Protein AF-A0A3D3THW8-F1 (afdb_monomer)

Structure (mmCIF, N/CA/C/O backbone):
data_AF-A0A3D3THW8-F1
#
_entry.id   AF-A0A3D3THW8-F1
#
loop_
_atom_site.group_PDB
_atom_site.id
_atom_site.type_symbol
_atom_site.label_atom_id
_atom_site.label_alt_id
_atom_site.label_comp_id
_atom_site.label_asym_id
_atom_site.label_entity_id
_atom_site.label_seq_id
_atom_site.pdbx_PDB_ins_code
_atom_site.Cartn_x
_atom_site.Cartn_y
_atom_site.Cartn_z
_atom_site.occupancy
_atom_site.B_iso_or_equiv
_atom_site.auth_seq_id
_atom_site.auth_comp_id
_atom_site.auth_asym_id
_atom_site.auth_atom_id
_atom_site.pdbx_PDB_model_num
ATOM 1 N N . LYS A 1 1 ? -54.095 -1.603 -27.149 1.00 43.34 1 LYS A N 1
ATOM 2 C CA . LYS A 1 1 ? -53.780 -0.424 -26.307 1.00 43.34 1 LYS A CA 1
ATOM 3 C C . LYS A 1 1 ? -52.264 -0.333 -26.234 1.00 43.34 1 LYS A C 1
ATOM 5 O O . LYS A 1 1 ? -51.663 -1.203 -25.625 1.00 43.34 1 LYS A O 1
ATOM 10 N N . PHE A 1 2 ? -51.681 0.606 -26.974 1.00 40.94 2 PHE A N 1
ATOM 11 C CA . PHE A 1 2 ? -50.240 0.855 -27.025 1.00 40.94 2 PHE A CA 1
ATOM 12 C C . PHE A 1 2 ? -49.856 1.776 -25.863 1.00 40.94 2 PHE A C 1
ATOM 14 O O . PHE A 1 2 ? -50.562 2.749 -25.610 1.00 40.94 2 PHE A O 1
ATOM 21 N N . ILE A 1 3 ? -48.777 1.443 -25.159 1.00 52.88 3 ILE A N 1
ATOM 22 C CA . ILE A 1 3 ? -48.148 2.287 -24.137 1.00 52.88 3 ILE A CA 1
ATOM 23 C C . ILE A 1 3 ? -46.887 2.864 -24.799 1.00 52.88 3 ILE A C 1
ATOM 25 O O . ILE A 1 3 ? -46.087 2.069 -25.297 1.00 52.88 3 ILE A O 1
ATOM 29 N N . PRO A 1 4 ? -46.720 4.193 -24.894 1.00 48.97 4 PRO A N 1
ATOM 30 C CA . PRO A 1 4 ? -45.547 4.786 -25.524 1.00 48.97 4 PRO A CA 1
ATOM 31 C C . PRO A 1 4 ? -44.341 4.730 -24.577 1.00 48.97 4 PRO A C 1
ATOM 33 O O . PRO A 1 4 ? -44.474 4.951 -23.375 1.00 48.97 4 PRO A O 1
ATOM 36 N N . HIS A 1 5 ? -43.170 4.423 -25.133 1.00 47.56 5 HIS A N 1
ATOM 37 C CA . HIS A 1 5 ? -41.885 4.569 -24.457 1.00 47.56 5 HIS A CA 1
ATOM 38 C C . HIS A 1 5 ? -41.519 6.058 -24.389 1.00 47.56 5 HIS A C 1
ATOM 40 O O . HIS A 1 5 ? -41.435 6.713 -25.426 1.00 47.56 5 HIS A O 1
ATOM 46 N N . GLU A 1 6 ? -41.290 6.585 -23.185 1.00 45.59 6 GLU A N 1
ATOM 47 C CA . GLU A 1 6 ? -40.614 7.870 -22.999 1.00 45.59 6 GLU A CA 1
ATOM 48 C C . GLU A 1 6 ? -39.106 7.653 -23.176 1.00 45.59 6 GLU A C 1
ATOM 50 O O . GLU A 1 6 ? -38.419 7.098 -22.316 1.00 45.59 6 GLU A O 1
ATOM 55 N N . GLU A 1 7 ? -38.598 8.048 -24.342 1.00 45.88 7 GLU A N 1
ATOM 56 C CA . GLU A 1 7 ? -37.171 8.217 -24.584 1.00 45.88 7 GLU A CA 1
ATOM 57 C C . GLU A 1 7 ? -36.682 9.433 -23.789 1.00 45.88 7 GLU A C 1
ATOM 59 O O . GLU A 1 7 ? -36.861 10.580 -24.196 1.00 45.88 7 GLU A O 1
ATOM 64 N N . ASN A 1 8 ? -36.038 9.189 -22.646 1.00 45.69 8 ASN A N 1
ATOM 65 C CA . ASN A 1 8 ? -35.208 10.197 -21.992 1.00 45.69 8 ASN A CA 1
ATOM 66 C C . ASN A 1 8 ? -33.965 10.440 -22.858 1.00 45.69 8 ASN A C 1
ATOM 68 O O . ASN A 1 8 ? -32.912 9.826 -22.671 1.00 45.69 8 ASN A O 1
ATOM 72 N N . GLY A 1 9 ? -34.122 11.324 -23.843 1.00 40.09 9 GLY A N 1
ATOM 73 C CA . GLY A 1 9 ? -33.043 11.858 -24.656 1.00 40.09 9 GLY A CA 1
ATOM 74 C C . GLY A 1 9 ? -32.038 12.585 -23.771 1.00 40.09 9 GLY A C 1
ATOM 75 O O . GLY A 1 9 ? -32.336 13.625 -23.187 1.00 40.09 9 GLY A O 1
ATOM 76 N N . PHE A 1 10 ? -30.834 12.029 -23.664 1.00 41.28 10 PHE A N 1
ATOM 77 C CA . PHE A 1 10 ? -29.689 12.750 -23.129 1.00 41.28 10 PHE A CA 1
ATOM 78 C C . PHE A 1 10 ? -29.365 13.898 -24.093 1.00 41.28 10 PHE A C 1
ATOM 80 O O . PHE A 1 10 ? -28.876 13.673 -25.195 1.00 41.28 10 PHE A O 1
ATOM 87 N N . ASP A 1 11 ? -29.675 15.128 -23.685 1.00 46.91 11 ASP A N 1
ATOM 88 C CA . ASP A 1 11 ? -29.351 16.353 -24.417 1.00 46.91 11 ASP A CA 1
ATOM 89 C C . ASP A 1 11 ? -27.833 16.597 -24.363 1.00 46.91 11 ASP A C 1
ATOM 91 O O . ASP A 1 11 ? -27.304 17.265 -23.470 1.00 46.91 11 ASP A O 1
ATOM 95 N N . TYR A 1 12 ? -27.090 15.999 -25.297 1.00 47.69 12 TYR A N 1
ATOM 96 C CA . TYR A 1 12 ? -25.686 16.338 -25.519 1.00 47.69 12 TYR A CA 1
ATOM 97 C C . TYR A 1 12 ? -25.627 17.713 -26.186 1.00 47.69 12 TYR A C 1
ATOM 99 O O . TYR A 1 12 ? -25.578 17.841 -27.412 1.00 47.69 12 TYR A O 1
ATOM 107 N N . LYS A 1 13 ? -25.587 18.768 -25.366 1.00 48.59 13 LYS A N 1
ATOM 108 C CA . LYS A 1 13 ? -25.190 20.103 -25.820 1.00 48.59 13 LYS A CA 1
ATOM 109 C C . LYS A 1 13 ? -23.762 20.049 -26.357 1.00 48.59 13 LYS A C 1
ATOM 111 O O . LYS A 1 13 ? -22.787 20.199 -25.617 1.00 48.59 13 LYS A O 1
ATOM 116 N N . SER A 1 14 ? -23.655 19.844 -27.667 1.00 48.09 14 SER A N 1
ATOM 117 C CA . SER A 1 14 ? -22.434 20.010 -28.446 1.00 48.09 14 SER A CA 1
ATOM 118 C C . SER A 1 14 ? -21.909 21.427 -28.257 1.00 48.09 14 SER A C 1
ATOM 120 O O . SER A 1 14 ? -22.419 22.380 -28.843 1.00 48.09 14 SER A O 1
ATOM 122 N N . HIS A 1 15 ? -20.872 21.569 -27.437 1.00 46.16 15 HIS A N 1
ATOM 123 C CA . HIS A 1 15 ? -20.083 22.789 -27.393 1.00 46.16 15 HIS A CA 1
ATOM 124 C C . HIS A 1 15 ? -19.173 22.779 -28.621 1.00 46.16 15 HIS A C 1
ATOM 126 O O . HIS A 1 15 ? -18.058 22.262 -28.600 1.00 46.16 15 HIS A O 1
ATOM 132 N N . ARG A 1 16 ? -19.695 23.305 -29.731 1.00 44.91 16 ARG A N 1
ATOM 133 C CA . ARG A 1 16 ? -18.904 23.611 -30.920 1.00 44.91 16 ARG A CA 1
ATOM 134 C C . ARG A 1 16 ? -17.963 24.755 -30.554 1.00 44.91 16 ARG A C 1
ATOM 136 O O . ARG A 1 16 ? -18.393 25.896 -30.439 1.00 44.91 16 ARG A O 1
ATOM 143 N N . ILE A 1 17 ? -16.691 24.442 -30.336 1.00 50.56 17 ILE A N 1
ATOM 144 C CA . ILE A 1 17 ? -15.650 25.455 -30.170 1.00 50.56 17 ILE A CA 1
ATOM 145 C C . ILE A 1 17 ? -15.439 26.098 -31.546 1.00 50.56 17 ILE A C 1
ATOM 147 O O . ILE A 1 17 ? -14.893 25.474 -32.457 1.00 50.56 17 ILE A O 1
ATOM 151 N N . GLU A 1 18 ? -15.929 27.323 -31.725 1.00 41.38 18 GLU A N 1
ATOM 152 C CA . GLU A 1 18 ? -15.627 28.135 -32.902 1.00 41.38 18 GLU A CA 1
ATOM 153 C C . GLU A 1 18 ? -14.196 28.657 -32.789 1.00 41.38 18 GLU A C 1
ATOM 155 O O . GLU A 1 18 ? -13.896 29.577 -32.029 1.00 41.38 18 GLU A O 1
ATOM 160 N N . ILE A 1 19 ? -13.292 28.047 -33.554 1.00 54.16 19 ILE A N 1
ATOM 161 C CA . ILE A 1 19 ? -11.947 28.578 -33.754 1.00 54.16 19 ILE A CA 1
ATOM 162 C C . ILE A 1 19 ? -12.103 29.850 -34.590 1.00 54.16 19 ILE A C 1
ATOM 164 O O . ILE A 1 19 ? -12.433 29.785 -35.777 1.00 54.16 19 ILE A O 1
ATOM 168 N N . GLN A 1 20 ? -11.897 31.011 -33.967 1.00 44.16 20 GLN A N 1
ATOM 169 C CA . GLN A 1 20 ? -11.856 32.288 -34.670 1.00 44.16 20 GLN A CA 1
ATOM 170 C C . GLN A 1 20 ? -10.691 32.265 -35.665 1.00 44.16 20 GLN A C 1
ATOM 172 O O . GLN A 1 20 ? -9.516 32.329 -35.309 1.00 44.16 20 GLN A O 1
ATOM 177 N N . SER A 1 21 ? -11.041 32.128 -36.942 1.00 42.31 21 SER A N 1
ATOM 178 C CA . SER A 1 21 ? -10.144 32.307 -38.076 1.00 42.31 21 SER A CA 1
ATOM 179 C C . SER A 1 21 ? -9.730 33.778 -38.133 1.00 42.31 21 SER A C 1
ATOM 181 O O . SER A 1 21 ? -10.421 34.595 -38.749 1.00 42.31 21 SER A O 1
ATOM 183 N N . ASN A 1 22 ? -8.588 34.115 -37.539 1.00 43.88 22 ASN A N 1
ATOM 184 C CA . ASN A 1 22 ? -7.934 35.400 -37.761 1.00 43.88 22 ASN A CA 1
ATOM 185 C C . ASN A 1 22 ? -7.461 35.467 -39.219 1.00 43.88 22 ASN A C 1
ATOM 187 O O . ASN A 1 22 ? -6.357 35.052 -39.563 1.00 43.88 22 ASN A O 1
ATOM 191 N N . LYS A 1 23 ? -8.320 35.985 -40.102 1.00 50.12 23 LYS A N 1
ATOM 192 C CA . LYS A 1 23 ? -7.892 36.490 -41.403 1.00 50.12 23 LYS A CA 1
ATOM 193 C C . LYS A 1 23 ? -7.203 37.827 -41.163 1.00 50.12 23 LYS A C 1
ATOM 195 O O . LYS A 1 23 ? -7.874 38.817 -40.897 1.00 50.12 23 LYS A O 1
ATOM 200 N N . SER A 1 24 ? -5.887 37.864 -41.314 1.00 39.78 24 SER A N 1
ATOM 201 C CA . SER A 1 24 ? -5.201 39.096 -41.690 1.00 39.78 24 SER A CA 1
ATOM 202 C C . SER A 1 24 ? -4.393 38.818 -42.946 1.00 39.78 24 SER A C 1
ATOM 204 O O . SER A 1 24 ? -3.307 38.245 -42.911 1.00 39.78 24 SER A O 1
ATOM 206 N N . SER A 1 25 ? -4.984 39.165 -44.086 1.00 45.12 25 SER A N 1
ATOM 207 C CA . SER A 1 25 ? -4.240 39.374 -45.317 1.00 45.12 25 SER A CA 1
ATOM 208 C C . SER A 1 25 ? -3.687 40.790 -45.271 1.00 45.12 25 SER A C 1
ATOM 210 O O . SER A 1 25 ? -4.451 41.733 -45.427 1.00 45.12 25 SER A O 1
ATOM 212 N N . HIS A 1 26 ? -2.376 40.938 -45.109 1.00 39.12 26 HIS A N 1
ATOM 213 C CA . HIS A 1 26 ? -1.648 42.055 -45.701 1.00 39.12 26 HIS A CA 1
ATOM 214 C C . HIS A 1 26 ? -0.213 41.627 -45.997 1.00 39.12 26 HIS A C 1
ATOM 216 O O . HIS A 1 26 ? 0.622 41.478 -45.111 1.00 39.12 26 HIS A O 1
ATOM 222 N N . VAL A 1 27 ? 0.051 41.419 -47.286 1.00 50.12 27 VAL A N 1
ATOM 223 C CA . VAL A 1 27 ? 1.397 41.469 -47.845 1.00 50.12 27 VAL A CA 1
ATOM 224 C C . VAL A 1 27 ? 1.807 42.938 -47.843 1.00 50.12 27 VAL A C 1
ATOM 226 O O . VAL A 1 27 ? 1.224 43.742 -48.567 1.00 50.12 27 VAL A O 1
ATOM 229 N N . ALA A 1 28 ? 2.792 43.278 -47.022 1.00 37.91 28 ALA A N 1
ATOM 230 C CA . ALA A 1 28 ? 3.614 44.467 -47.173 1.00 37.91 28 ALA A CA 1
ATOM 231 C C . ALA A 1 28 ? 5.001 44.135 -46.610 1.00 37.91 28 ALA A C 1
ATOM 233 O O . ALA A 1 28 ? 5.180 43.949 -45.412 1.00 37.91 28 ALA A O 1
ATOM 234 N N . THR A 1 29 ? 5.962 43.997 -47.516 1.00 58.84 29 THR A N 1
ATOM 235 C CA . THR A 1 29 ? 7.401 43.978 -47.253 1.00 58.84 29 THR A CA 1
ATOM 236 C C . THR A 1 29 ? 7.805 45.190 -46.421 1.00 58.84 29 THR A C 1
ATOM 238 O O . THR A 1 29 ? 7.709 46.298 -46.942 1.00 58.84 29 THR A O 1
ATOM 241 N N . MET A 1 30 ? 8.289 44.987 -45.194 1.00 43.88 30 MET A N 1
ATOM 242 C CA . MET A 1 30 ? 9.190 45.909 -44.492 1.00 43.88 30 MET A CA 1
ATOM 243 C C . MET A 1 30 ? 10.011 45.137 -43.452 1.00 43.88 30 MET A C 1
ATOM 245 O O . MET A 1 30 ? 9.452 44.454 -42.598 1.00 43.88 30 MET A O 1
ATOM 249 N N . ASP A 1 31 ? 11.334 45.249 -43.564 1.00 59.19 31 ASP A N 1
ATOM 250 C CA . ASP A 1 31 ? 12.327 44.871 -42.556 1.00 59.19 31 ASP A CA 1
ATOM 251 C C . ASP A 1 31 ? 11.951 45.405 -41.169 1.00 59.19 31 ASP A C 1
ATOM 253 O O . ASP A 1 31 ? 11.764 46.612 -41.001 1.00 59.19 31 ASP A O 1
ATOM 257 N N . THR A 1 32 ? 11.861 44.539 -40.157 1.00 50.66 32 THR A N 1
ATOM 258 C CA . THR A 1 32 ? 12.002 44.911 -38.734 1.00 50.66 32 THR A CA 1
ATOM 259 C C . THR A 1 32 ? 12.246 43.654 -37.877 1.00 50.66 32 THR A C 1
ATOM 261 O O . THR A 1 32 ? 12.019 42.542 -38.351 1.00 50.66 32 THR A O 1
ATOM 264 N N . PRO A 1 33 ? 12.840 43.804 -36.682 1.00 47.97 33 PRO A N 1
ATOM 265 C CA . PRO A 1 33 ? 14.022 43.084 -36.230 1.00 47.97 33 PRO A CA 1
ATOM 266 C C . PRO A 1 33 ? 13.654 41.772 -35.530 1.00 47.97 33 PRO A C 1
ATOM 268 O O . PRO A 1 33 ? 12.543 41.616 -35.029 1.00 47.97 33 PRO A O 1
ATOM 271 N N . GLU A 1 34 ? 14.612 40.850 -35.457 1.00 52.16 34 GLU A N 1
ATOM 272 C CA . GLU A 1 34 ? 14.520 39.635 -34.644 1.00 52.16 34 GLU A CA 1
ATOM 273 C C . GLU A 1 34 ? 14.253 39.990 -33.169 1.00 52.16 34 GLU A C 1
ATOM 275 O O . GLU A 1 34 ? 15.162 40.308 -32.401 1.00 52.16 34 GLU A O 1
ATOM 280 N N . ASP A 1 35 ? 12.981 39.958 -32.773 1.00 50.94 35 ASP A N 1
ATOM 281 C CA . ASP A 1 35 ? 12.554 40.019 -31.381 1.00 50.94 35 ASP A CA 1
ATOM 282 C C . ASP A 1 35 ? 12.764 38.637 -30.741 1.00 50.94 35 ASP A C 1
ATOM 284 O O . ASP A 1 35 ? 11.917 37.743 -30.805 1.00 50.94 35 ASP A O 1
ATOM 288 N N . ASN A 1 36 ? 13.940 38.457 -30.134 1.00 54.81 36 ASN A N 1
ATOM 289 C CA . ASN A 1 36 ? 14.344 37.259 -29.387 1.00 54.81 36 ASN A CA 1
ATOM 290 C C . ASN A 1 36 ? 13.603 37.078 -28.038 1.00 54.81 36 ASN A C 1
ATOM 292 O O . ASN A 1 36 ? 14.014 36.270 -27.207 1.00 54.81 36 ASN A O 1
ATOM 296 N N . SER A 1 37 ? 12.487 37.774 -27.791 1.00 51.41 37 SER A N 1
ATOM 297 C CA . SER A 1 37 ? 11.715 37.667 -26.539 1.00 51.41 37 SER A CA 1
ATOM 298 C C . SER A 1 37 ? 10.986 36.319 -26.348 1.00 51.41 37 SER A C 1
ATOM 300 O O . SER A 1 37 ? 10.549 35.980 -25.245 1.00 51.41 37 SER A O 1
ATOM 302 N N . LEU A 1 38 ? 10.892 35.484 -27.389 1.00 48.25 38 LEU A N 1
ATOM 303 C CA . LEU A 1 38 ? 10.303 34.141 -27.274 1.00 48.25 38 LEU A CA 1
ATOM 304 C C . LEU A 1 38 ? 11.284 33.061 -26.794 1.00 48.25 38 LEU A C 1
ATOM 306 O O . LEU A 1 38 ? 10.824 32.020 -26.338 1.00 48.25 38 LEU A O 1
ATOM 310 N N . GLN A 1 39 ? 12.601 33.277 -26.863 1.00 49.91 39 GLN A N 1
ATOM 311 C CA . GLN A 1 39 ? 13.580 32.244 -26.486 1.00 49.91 39 GLN A CA 1
ATOM 312 C C . GLN A 1 39 ? 13.711 32.101 -24.963 1.00 49.91 39 GLN A C 1
ATOM 314 O O . GLN A 1 39 ? 13.645 30.986 -24.454 1.00 49.91 39 GLN A O 1
ATOM 319 N N . ASN A 1 40 ? 13.710 33.218 -24.228 1.00 48.00 40 ASN A N 1
ATOM 320 C CA . ASN A 1 40 ? 13.856 33.212 -22.765 1.00 48.00 40 ASN A CA 1
ATOM 321 C C . ASN A 1 40 ? 12.688 32.532 -22.020 1.00 48.00 40 ASN A C 1
ATOM 323 O O . ASN A 1 40 ? 12.850 32.111 -20.881 1.00 48.00 40 ASN A O 1
ATOM 327 N N . ASN A 1 41 ? 11.514 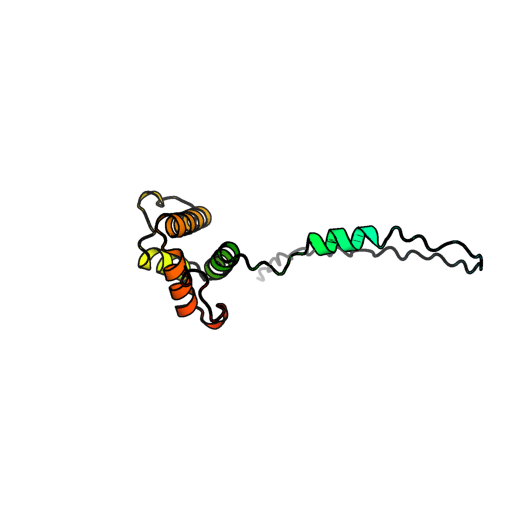32.405 -22.650 1.00 53.66 41 ASN A N 1
ATOM 328 C CA . ASN A 1 41 ? 10.355 31.726 -22.060 1.00 53.66 41 ASN A CA 1
ATOM 329 C C . ASN A 1 41 ? 10.358 30.207 -22.304 1.00 53.66 41 ASN A C 1
ATOM 331 O O . ASN A 1 41 ? 9.592 29.483 -21.674 1.00 53.66 41 ASN A O 1
ATOM 335 N N . VAL A 1 42 ? 11.182 29.701 -23.226 1.00 54.06 42 VAL A N 1
ATOM 336 C CA . VAL A 1 42 ? 11.245 28.262 -23.521 1.00 54.06 42 VAL A CA 1
ATOM 337 C C . VAL A 1 42 ? 12.176 27.555 -22.541 1.00 54.06 42 VAL A C 1
ATOM 339 O O . VAL A 1 42 ? 11.837 26.465 -22.089 1.00 54.06 42 VAL A O 1
ATOM 342 N N . GLU A 1 43 ? 13.291 28.171 -22.139 1.00 52.22 43 GLU A N 1
ATOM 343 C CA . GLU A 1 43 ? 14.173 27.596 -21.113 1.00 52.22 43 GLU A CA 1
ATOM 344 C C . GLU A 1 43 ? 13.484 27.466 -19.744 1.00 52.22 43 GLU A C 1
ATOM 346 O O . GLU A 1 43 ? 13.610 26.423 -19.106 1.00 52.22 43 GLU A O 1
ATOM 351 N N . GLU A 1 44 ? 12.680 28.452 -19.333 1.00 53.03 44 GLU A N 1
ATOM 352 C CA . GLU A 1 44 ? 11.944 28.419 -18.057 1.00 53.03 44 GLU A CA 1
ATOM 353 C C . GLU A 1 44 ? 10.835 27.341 -18.059 1.00 53.03 44 GLU A C 1
ATOM 355 O O . GLU A 1 44 ? 10.615 26.637 -17.070 1.00 53.03 44 GLU A O 1
ATOM 360 N N . ILE A 1 45 ? 10.189 27.119 -19.213 1.00 54.84 45 ILE A N 1
ATOM 361 C CA . ILE A 1 45 ? 9.230 26.019 -19.406 1.00 54.84 45 ILE A CA 1
ATOM 362 C C . ILE A 1 45 ? 9.947 24.660 -19.437 1.00 54.84 45 ILE A C 1
ATOM 364 O O . ILE A 1 45 ? 9.431 23.687 -18.889 1.00 54.84 45 ILE A O 1
ATOM 368 N N . ILE A 1 46 ? 11.137 24.564 -20.037 1.00 53.06 46 ILE A N 1
ATOM 369 C CA . ILE A 1 46 ? 11.937 23.330 -20.056 1.00 53.06 46 ILE A CA 1
ATOM 370 C C . ILE A 1 46 ? 12.425 22.969 -18.643 1.00 53.06 46 ILE A C 1
ATOM 372 O O . ILE A 1 46 ? 12.422 21.788 -18.297 1.00 53.06 46 ILE A O 1
ATOM 376 N N . GLU A 1 47 ? 12.750 23.949 -17.795 1.00 52.56 47 GLU A N 1
ATOM 377 C CA . GLU A 1 47 ? 13.087 23.720 -16.381 1.00 52.56 47 GLU A CA 1
ATOM 378 C C . GLU A 1 47 ? 11.875 23.267 -15.543 1.00 52.56 47 GLU A C 1
ATOM 380 O O . GLU A 1 47 ? 12.005 22.399 -14.677 1.00 52.56 47 GLU A O 1
ATOM 385 N N . MET A 1 48 ? 10.667 23.766 -15.839 1.00 49.09 48 MET A N 1
ATOM 386 C CA . MET A 1 48 ? 9.420 23.262 -15.235 1.00 49.09 48 MET A CA 1
ATOM 387 C C . MET A 1 48 ? 9.061 21.834 -15.688 1.00 49.09 48 MET A C 1
ATOM 389 O O . MET A 1 48 ? 8.320 21.125 -15.001 1.00 49.09 48 MET A O 1
ATOM 393 N N . ILE A 1 49 ? 9.606 21.394 -16.824 1.00 49.34 49 ILE A N 1
ATOM 394 C CA . ILE A 1 49 ? 9.508 20.043 -17.384 1.00 49.34 49 ILE A CA 1
ATOM 395 C C . ILE A 1 49 ? 10.786 19.265 -17.011 1.00 49.34 49 ILE A C 1
ATOM 397 O O . ILE A 1 49 ? 11.359 18.544 -17.828 1.00 49.34 49 ILE A O 1
ATOM 401 N N . ASP A 1 50 ? 11.200 19.284 -15.738 1.00 50.66 50 ASP A N 1
ATOM 402 C CA . ASP A 1 50 ? 11.986 18.174 -15.173 1.00 50.66 50 ASP A CA 1
ATOM 403 C C . ASP A 1 50 ? 11.094 16.917 -15.069 1.00 50.66 50 ASP A C 1
ATOM 405 O O . ASP A 1 50 ? 10.769 16.371 -14.015 1.00 50.66 50 ASP A O 1
ATOM 409 N N . THR A 1 51 ? 10.659 16.447 -16.235 1.00 49.41 51 THR A N 1
ATOM 410 C CA . THR A 1 51 ? 9.949 15.192 -16.487 1.00 49.41 51 THR A CA 1
ATOM 411 C C . THR A 1 51 ? 10.844 13.976 -16.275 1.00 49.41 51 THR A C 1
ATOM 413 O O . THR A 1 51 ? 10.407 12.844 -16.484 1.00 49.41 51 THR A O 1
ATOM 416 N N . LYS A 1 52 ? 12.096 14.177 -15.848 1.00 54.28 52 LYS A N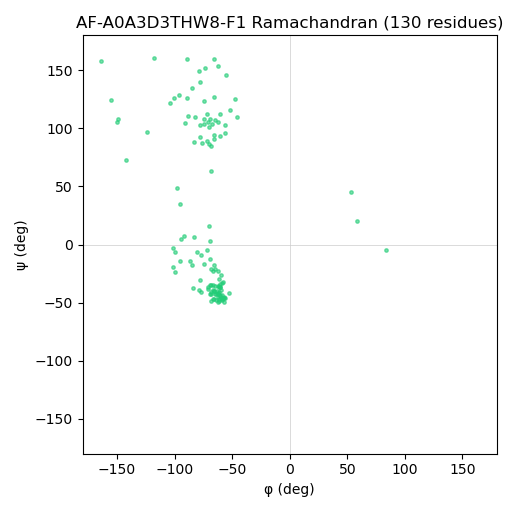 1
ATOM 417 C CA . LYS A 1 52 ? 13.097 13.121 -15.755 1.00 54.28 52 LYS A CA 1
ATOM 418 C C . LYS A 1 52 ? 13.304 12.614 -14.333 1.00 54.28 52 LYS A C 1
ATOM 420 O O . LYS A 1 52 ? 13.768 11.483 -14.168 1.00 54.28 52 LYS A O 1
ATOM 425 N N . LYS A 1 53 ? 12.914 13.361 -13.294 1.00 62.22 53 LYS A N 1
ATOM 426 C CA . LYS A 1 53 ? 13.019 12.855 -11.921 1.00 62.22 53 LYS A CA 1
ATOM 427 C C . LYS A 1 53 ? 11.826 11.969 -11.561 1.00 62.22 53 LYS A C 1
ATOM 429 O O . LYS A 1 53 ? 10.807 12.402 -11.028 1.00 62.22 53 LYS A O 1
ATOM 434 N N . PHE A 1 54 ? 11.981 10.684 -11.865 1.00 74.44 54 PHE A N 1
ATOM 435 C CA . PHE A 1 54 ? 11.109 9.603 -11.419 1.00 74.44 54 PHE A CA 1
ATOM 436 C C . PHE A 1 54 ? 10.797 9.729 -9.917 1.00 74.44 54 PHE A C 1
ATOM 438 O O . PHE A 1 54 ? 11.672 9.527 -9.077 1.00 74.44 54 PHE A O 1
ATOM 445 N N . ASN A 1 55 ? 9.552 10.066 -9.567 1.00 88.25 55 ASN A N 1
ATOM 446 C CA . ASN A 1 55 ? 9.106 10.092 -8.175 1.00 88.25 55 ASN A CA 1
ATOM 447 C C . ASN A 1 55 ? 8.517 8.714 -7.809 1.00 88.25 55 ASN A C 1
ATOM 449 O O . ASN A 1 55 ? 7.384 8.419 -8.213 1.00 88.25 55 ASN A O 1
ATOM 453 N N . PRO A 1 56 ? 9.238 7.874 -7.038 1.00 89.75 56 PRO A N 1
ATOM 454 C CA . PRO A 1 56 ? 8.799 6.514 -6.735 1.00 89.75 56 PRO A CA 1
ATOM 455 C C . PRO A 1 56 ? 7.481 6.498 -5.954 1.00 89.75 56 PRO A C 1
ATOM 457 O O . PRO A 1 56 ? 6.623 5.666 -6.233 1.00 89.75 56 PRO A O 1
ATOM 460 N N . LYS A 1 57 ? 7.266 7.473 -5.055 1.00 91.31 57 LYS A N 1
ATOM 461 C CA . LYS A 1 57 ? 6.037 7.595 -4.256 1.00 91.31 57 LYS A CA 1
ATOM 462 C C . LYS A 1 57 ? 4.828 7.893 -5.131 1.00 91.31 57 LYS A C 1
ATOM 464 O O . LYS A 1 57 ? 3.805 7.226 -5.005 1.00 91.31 57 LYS A O 1
ATOM 469 N N . ARG A 1 58 ? 4.958 8.853 -6.052 1.00 90.38 58 ARG A N 1
ATOM 470 C CA . ARG A 1 58 ? 3.887 9.185 -7.004 1.00 90.38 58 ARG A CA 1
ATOM 471 C C . ARG A 1 58 ? 3.548 7.990 -7.889 1.00 90.38 58 ARG A C 1
ATOM 473 O O . ARG A 1 58 ? 2.374 7.731 -8.138 1.00 90.38 58 ARG A O 1
ATOM 480 N N . LYS A 1 59 ? 4.562 7.250 -8.342 1.00 90.44 59 LYS A N 1
ATOM 481 C CA . LYS A 1 59 ? 4.339 6.049 -9.145 1.00 90.44 59 LYS A CA 1
ATOM 482 C C . LYS A 1 59 ? 3.661 4.940 -8.350 1.00 90.44 59 LYS A C 1
ATOM 484 O O . LYS A 1 59 ? 2.691 4.387 -8.846 1.00 90.44 59 LYS A O 1
ATOM 489 N N . LEU A 1 60 ? 4.122 4.641 -7.137 1.00 92.62 60 LEU A N 1
ATOM 490 C CA . LEU A 1 60 ? 3.488 3.637 -6.283 1.00 92.62 60 LEU A CA 1
ATOM 491 C C . LEU A 1 60 ? 2.007 3.965 -6.054 1.00 92.62 60 LEU A C 1
ATOM 493 O O . LEU A 1 60 ? 1.162 3.096 -6.248 1.00 92.62 60 LEU A O 1
ATOM 497 N N . ALA A 1 61 ? 1.692 5.227 -5.745 1.00 92.56 61 ALA A N 1
ATOM 498 C CA . ALA A 1 61 ? 0.314 5.688 -5.595 1.00 92.56 61 ALA A CA 1
ATOM 499 C C . ALA A 1 61 ? -0.505 5.475 -6.876 1.00 92.56 61 ALA A C 1
ATOM 501 O O . ALA A 1 61 ? -1.593 4.913 -6.822 1.00 92.56 61 ALA A O 1
ATOM 502 N N . TYR A 1 62 ? 0.030 5.868 -8.037 1.00 91.75 62 TYR A N 1
ATOM 503 C CA . TYR A 1 62 ? -0.638 5.658 -9.323 1.00 91.75 62 TYR A CA 1
ATOM 504 C C . TYR A 1 62 ? -0.908 4.173 -9.600 1.00 91.75 62 TYR A C 1
ATOM 506 O O . TYR A 1 62 ? -2.025 3.810 -9.961 1.00 91.75 62 TYR A O 1
ATOM 514 N N . MET A 1 63 ? 0.091 3.308 -9.402 1.00 91.69 63 MET A N 1
ATOM 515 C CA . MET A 1 63 ? -0.062 1.872 -9.632 1.00 91.69 63 MET A CA 1
ATOM 516 C C . MET A 1 63 ? -1.118 1.278 -8.698 1.00 91.69 63 MET A C 1
ATOM 518 O O . MET A 1 63 ? -1.999 0.569 -9.173 1.00 91.69 63 MET A O 1
ATOM 522 N N . TYR A 1 64 ? -1.084 1.624 -7.409 1.00 93.38 64 TYR A N 1
ATOM 523 C CA . TYR A 1 64 ? -2.058 1.160 -6.423 1.00 93.38 64 TYR A CA 1
ATOM 524 C C . TYR A 1 64 ? -3.485 1.620 -6.755 1.00 93.38 64 TYR A C 1
ATOM 526 O O . TYR A 1 64 ? -4.397 0.801 -6.828 1.00 93.38 64 TYR A O 1
ATOM 534 N N . LEU A 1 65 ? -3.673 2.910 -7.051 1.00 92.69 65 LEU A N 1
ATOM 535 C CA . LEU A 1 65 ? -4.979 3.483 -7.400 1.00 92.69 65 LEU A CA 1
ATOM 536 C C . LEU A 1 65 ? -5.536 2.9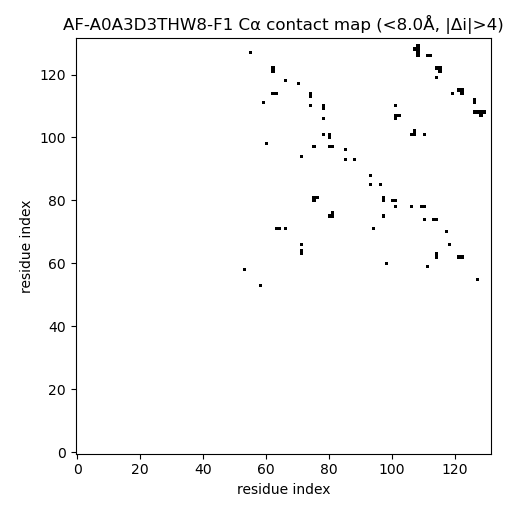55 -8.730 1.00 92.69 65 LEU A C 1
ATOM 538 O O . LEU A 1 65 ? -6.744 2.983 -8.943 1.00 92.69 65 LEU A O 1
ATOM 542 N N . SER A 1 66 ? -4.673 2.463 -9.624 1.00 92.12 66 SER A N 1
ATOM 543 C CA . SER A 1 66 ? -5.085 1.840 -10.888 1.00 92.12 66 SER A CA 1
ATOM 544 C C . SER A 1 66 ? -5.623 0.411 -10.733 1.00 92.12 66 SER A C 1
ATOM 546 O O . SER A 1 66 ? -6.111 -0.176 -11.707 1.00 92.12 66 SER A O 1
ATOM 548 N N . LEU A 1 67 ? -5.494 -0.180 -9.540 1.00 92.56 67 LEU A N 1
ATOM 549 C CA . LEU A 1 67 ? -6.035 -1.499 -9.245 1.00 92.56 67 LEU A CA 1
ATOM 550 C C . LEU A 1 67 ? -7.541 -1.420 -8.970 1.00 92.56 67 LEU A C 1
ATOM 552 O O . LEU A 1 67 ? -8.011 -0.433 -8.406 1.00 92.56 67 LEU A O 1
ATOM 556 N N . PRO A 1 68 ? -8.311 -2.469 -9.294 1.00 94.44 68 PRO A N 1
ATOM 557 C CA . PRO A 1 68 ? -9.662 -2.628 -8.772 1.00 94.44 68 PRO A CA 1
ATOM 558 C C . PRO A 1 68 ? -9.684 -2.592 -7.237 1.00 94.44 68 PRO A C 1
ATOM 560 O O . PRO A 1 68 ? -8.784 -3.123 -6.589 1.00 94.44 68 PRO A O 1
ATOM 563 N N . TYR A 1 69 ? -10.749 -2.042 -6.647 1.00 94.19 69 TYR A N 1
ATOM 564 C CA . TYR A 1 69 ? -10.861 -1.864 -5.191 1.00 94.19 69 TYR A CA 1
ATOM 565 C C . TYR A 1 69 ? -10.605 -3.146 -4.380 1.00 94.19 69 TYR A C 1
ATOM 567 O O . TYR A 1 69 ? -9.889 -3.116 -3.386 1.00 94.19 69 TYR A O 1
ATOM 575 N N . HIS A 1 70 ? -11.120 -4.298 -4.823 1.00 94.88 70 HIS A N 1
ATOM 576 C CA . HIS A 1 70 ? -10.901 -5.566 -4.118 1.00 94.88 70 HIS A CA 1
ATOM 577 C C . HIS A 1 70 ? -9.411 -5.944 -4.020 1.00 94.88 70 HIS A C 1
ATOM 579 O O . HIS A 1 70 ? -8.984 -6.429 -2.979 1.00 94.88 70 HIS A O 1
ATOM 585 N N . MET A 1 71 ? -8.608 -5.658 -5.052 1.00 96.06 71 MET A N 1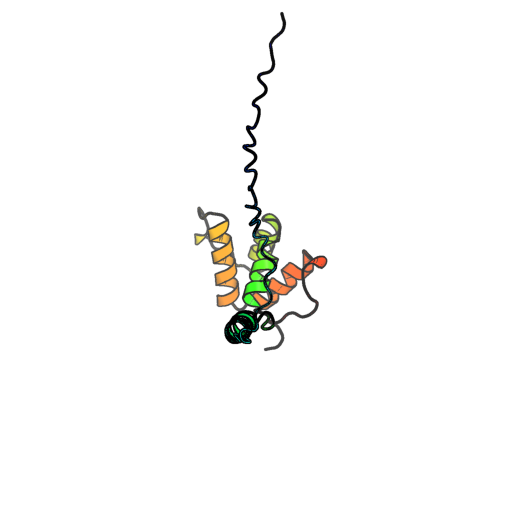
ATOM 586 C CA . MET A 1 71 ? -7.156 -5.876 -5.027 1.00 96.06 71 MET A CA 1
ATOM 587 C C . MET A 1 71 ? -6.452 -4.873 -4.109 1.00 96.06 71 MET A C 1
ATOM 589 O O . MET A 1 71 ? -5.510 -5.229 -3.407 1.00 96.06 71 MET A O 1
ATOM 593 N N . GLN A 1 72 ? -6.923 -3.622 -4.071 1.00 95.56 72 GLN A N 1
ATOM 594 C CA . GLN A 1 72 ? -6.402 -2.615 -3.142 1.00 95.56 72 GLN A CA 1
ATOM 595 C C . GLN A 1 72 ? -6.585 -3.066 -1.685 1.00 95.56 72 GLN A C 1
ATOM 597 O O . GLN A 1 72 ? -5.635 -3.007 -0.899 1.00 95.56 72 GLN A O 1
ATOM 602 N N . VAL A 1 73 ? -7.777 -3.571 -1.346 1.00 95.75 73 VAL A N 1
ATOM 603 C CA . VAL A 1 73 ? -8.095 -4.122 -0.018 1.00 95.75 73 VAL A CA 1
ATOM 604 C C . VAL A 1 73 ? -7.297 -5.393 0.266 1.00 95.75 73 VAL A C 1
ATOM 606 O O . VAL A 1 73 ? -6.799 -5.556 1.376 1.00 95.75 73 VAL A O 1
ATOM 609 N N . GLU A 1 74 ? -7.120 -6.278 -0.717 1.00 97.19 74 GLU A N 1
ATOM 610 C CA . GLU A 1 74 ? -6.301 -7.487 -0.563 1.00 97.19 74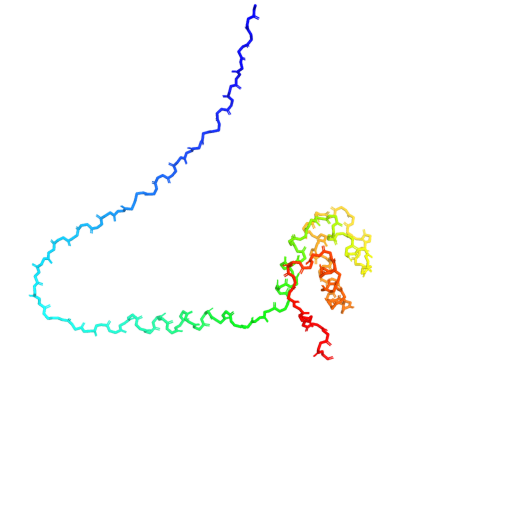 GLU A CA 1
ATOM 611 C C . GLU A 1 74 ? -4.840 -7.141 -0.236 1.0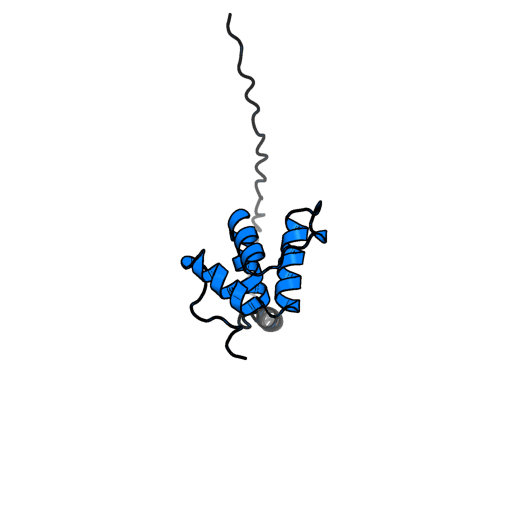0 97.19 74 GLU A C 1
ATOM 613 O O . GLU A 1 74 ? -4.259 -7.717 0.680 1.00 97.19 74 GLU A O 1
ATOM 618 N N . ILE A 1 75 ? -4.254 -6.151 -0.916 1.00 96.62 75 ILE A N 1
ATOM 619 C CA . ILE A 1 75 ? -2.912 -5.643 -0.590 1.00 96.62 75 ILE A CA 1
ATOM 620 C C . ILE A 1 75 ? -2.882 -5.066 0.826 1.00 96.62 75 ILE A C 1
ATOM 622 O O . ILE A 1 75 ? -1.978 -5.395 1.591 1.00 96.62 75 ILE A O 1
ATOM 626 N N . ALA A 1 76 ? -3.861 -4.232 1.189 1.00 97.06 76 ALA A N 1
ATOM 627 C CA . ALA A 1 76 ? -3.933 -3.643 2.526 1.00 97.06 76 ALA A CA 1
ATOM 628 C C . ALA A 1 76 ? -4.069 -4.714 3.621 1.00 97.06 76 ALA A C 1
ATOM 630 O O . ALA A 1 76 ? -3.466 -4.587 4.681 1.00 97.06 76 ALA A O 1
ATOM 631 N N . THR A 1 77 ? -4.798 -5.793 3.337 1.00 97.31 77 THR A N 1
ATOM 632 C CA . THR A 1 77 ? -4.950 -6.949 4.229 1.00 97.31 77 THR A CA 1
ATOM 633 C C . THR A 1 77 ? -3.638 -7.719 4.361 1.00 97.31 77 THR A C 1
ATOM 635 O O . THR A 1 77 ? -3.195 -7.985 5.472 1.00 97.31 77 THR A O 1
ATOM 638 N N . ASN A 1 78 ? -2.979 -8.038 3.242 1.00 97.56 78 ASN A N 1
ATOM 639 C CA . ASN A 1 78 ? -1.707 -8.772 3.235 1.00 97.56 78 ASN A CA 1
ATOM 640 C C . ASN A 1 78 ? -0.586 -8.026 3.967 1.00 97.56 78 ASN A C 1
ATOM 642 O O . ASN A 1 78 ? 0.318 -8.654 4.511 1.00 97.56 78 ASN A O 1
ATOM 646 N N . LEU A 1 79 ? -0.642 -6.695 3.963 1.00 97.31 79 LEU A N 1
ATOM 647 C CA . LEU A 1 79 ? 0.319 -5.833 4.639 1.00 97.31 79 LEU A CA 1
ATOM 648 C C . LEU A 1 79 ? -0.119 -5.417 6.042 1.00 97.31 79 LEU A C 1
ATOM 650 O O . LEU A 1 79 ? 0.585 -4.619 6.651 1.00 97.31 79 LEU A O 1
ATOM 654 N N . ASP A 1 80 ? -1.241 -5.919 6.561 1.00 97.44 80 ASP A N 1
ATOM 655 C CA . ASP A 1 80 ? -1.758 -5.561 7.889 1.00 97.44 80 ASP A CA 1
ATOM 656 C C . ASP A 1 80 ? -1.892 -4.032 8.085 1.00 97.44 80 ASP A C 1
ATOM 658 O O . ASP A 1 80 ? -1.429 -3.449 9.061 1.00 97.44 80 ASP A O 1
ATOM 662 N N . LEU A 1 81 ? -2.454 -3.352 7.076 1.00 97.00 81 LEU A N 1
ATOM 663 C CA . LEU A 1 81 ? -2.628 -1.890 7.044 1.00 97.00 81 LEU A CA 1
ATOM 664 C C . LEU A 1 81 ? -4.043 -1.443 7.428 1.00 97.00 81 LEU A C 1
ATOM 666 O O . LEU A 1 81 ? -4.302 -0.240 7.497 1.00 97.00 81 LEU A O 1
ATOM 670 N N . ILE A 1 82 ? -4.963 -2.388 7.614 1.00 96.81 82 ILE A N 1
ATOM 671 C CA . ILE A 1 82 ? -6.362 -2.119 7.949 1.00 96.81 82 ILE A CA 1
ATOM 672 C C . ILE A 1 82 ? -6.494 -2.050 9.466 1.00 96.81 82 ILE A C 1
ATOM 674 O O . ILE A 1 82 ? -6.151 -2.998 10.164 1.00 96.81 82 ILE A O 1
ATOM 678 N N . GLU A 1 83 ? -7.053 -0.956 9.969 1.00 96.81 83 GLU A N 1
ATOM 679 C CA . GLU A 1 83 ? -7.321 -0.775 11.393 1.00 96.81 83 GLU A CA 1
ATOM 680 C C . GLU A 1 83 ? -8.820 -0.621 11.661 1.00 96.81 83 GLU A C 1
ATOM 682 O O . GLU A 1 83 ? -9.609 -0.241 10.793 1.00 96.81 83 GLU A O 1
ATOM 687 N N . ASP A 1 84 ? -9.226 -0.846 12.911 1.00 95.94 84 ASP A N 1
ATOM 688 C CA . ASP A 1 84 ? -10.610 -0.630 13.345 1.00 95.94 84 ASP A CA 1
ATOM 689 C C . ASP A 1 84 ? -11.079 0.821 13.166 1.00 95.94 84 ASP A C 1
ATOM 691 O O . ASP A 1 84 ? -12.273 1.065 12.983 1.00 95.94 84 ASP A O 1
ATOM 695 N N . THR A 1 85 ? -10.146 1.775 13.180 1.00 95.81 85 THR A N 1
ATOM 696 C CA . THR A 1 85 ? -10.391 3.206 12.946 1.00 95.81 85 THR A CA 1
ATOM 697 C C . THR A 1 85 ? -10.861 3.506 11.524 1.00 95.81 85 THR A C 1
ATOM 699 O O . THR A 1 85 ? -11.467 4.548 11.292 1.00 95.81 85 THR A O 1
ATOM 702 N N . ASP A 1 86 ? -10.663 2.580 10.583 1.00 95.25 86 ASP A N 1
ATOM 703 C CA . ASP A 1 86 ? -11.101 2.735 9.196 1.00 95.25 86 ASP A CA 1
ATOM 704 C C . ASP A 1 86 ? -12.597 2.427 9.001 1.00 95.25 86 ASP A C 1
ATOM 706 O O . ASP A 1 86 ? -13.160 2.614 7.914 1.00 95.25 86 ASP A O 1
ATOM 710 N N . LYS A 1 87 ? -13.274 1.936 10.048 1.00 94.56 87 LYS A N 1
ATOM 711 C CA . LYS A 1 87 ? -14.713 1.660 10.019 1.00 94.56 87 LYS A CA 1
ATOM 712 C C . LYS A 1 87 ? -15.498 2.961 9.865 1.00 94.56 87 LYS A C 1
ATOM 714 O O . LYS A 1 87 ? -15.360 3.892 10.646 1.00 94.56 87 LYS A O 1
ATOM 719 N N . GLY A 1 88 ? -16.377 2.989 8.867 1.00 95.62 88 GLY A N 1
ATOM 720 C CA . GLY A 1 88 ? -17.210 4.156 8.566 1.00 95.62 88 GLY A CA 1
ATOM 721 C C . GLY A 1 88 ? -16.532 5.220 7.699 1.00 95.62 88 GLY A C 1
ATOM 722 O O . GLY A 1 88 ? -17.217 6.147 7.279 1.00 95.62 88 GLY A O 1
ATOM 723 N N . LEU A 1 89 ? -15.243 5.068 7.374 1.00 96.75 89 LEU A N 1
ATOM 724 C CA . LEU A 1 89 ? -14.565 5.937 6.412 1.00 96.75 89 LEU A CA 1
ATOM 725 C C . LEU A 1 89 ? -15.005 5.640 4.974 1.00 96.75 89 LEU A C 1
ATOM 727 O O . LEU A 1 89 ? -15.349 4.500 4.627 1.00 96.75 89 LEU A O 1
ATOM 731 N N . SER A 1 90 ? -14.942 6.665 4.126 1.00 96.62 90 SER A N 1
ATOM 732 C CA . SER A 1 90 ? -15.078 6.509 2.678 1.00 96.62 90 SER A CA 1
ATOM 733 C C . SER A 1 90 ? -13.909 5.712 2.095 1.00 96.62 90 SER A C 1
ATOM 735 O O . SER A 1 90 ? -12.826 5.634 2.677 1.00 96.62 90 SER A O 1
ATOM 737 N N . ASP A 1 91 ? -14.098 5.136 0.909 1.00 93.12 91 ASP A N 1
ATOM 738 C CA . ASP A 1 91 ? -13.044 4.354 0.255 1.00 93.12 91 ASP A CA 1
ATOM 739 C C . ASP A 1 91 ? -11.791 5.188 -0.037 1.00 93.12 91 ASP A C 1
ATOM 741 O O . ASP A 1 91 ? -10.677 4.703 0.148 1.00 93.12 91 ASP A O 1
ATOM 745 N N . SER A 1 92 ? -11.952 6.461 -0.409 1.00 92.62 92 SER A N 1
ATOM 746 C CA . SER A 1 92 ? -10.827 7.381 -0.608 1.00 92.62 92 SER A CA 1
ATOM 747 C C . SER A 1 92 ? -10.022 7.616 0.669 1.00 92.62 92 SER A C 1
ATOM 749 O O . SER A 1 92 ? -8.793 7.613 0.620 1.00 92.62 92 SER A O 1
ATOM 751 N N . GLU A 1 93 ? -10.696 7.787 1.808 1.00 96.12 93 GLU A N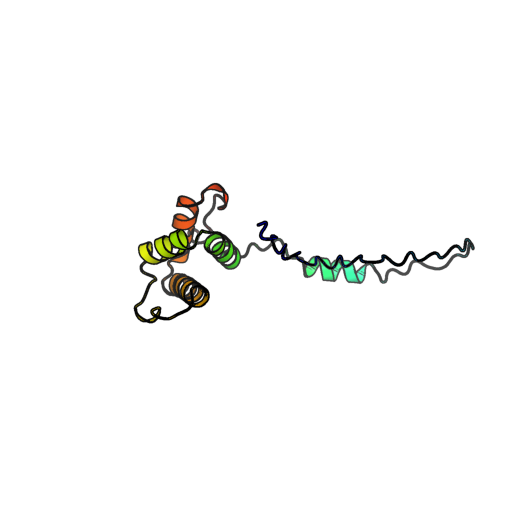 1
ATOM 752 C CA . GLU A 1 93 ? -10.035 7.993 3.102 1.00 96.12 93 GLU A CA 1
ATOM 753 C C . GLU A 1 93 ? -9.307 6.7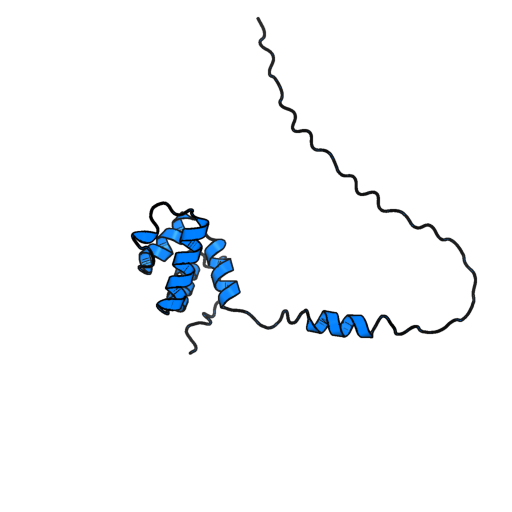25 3.550 1.00 96.12 93 GLU A C 1
ATOM 755 O O . GLU A 1 93 ? -8.148 6.790 3.949 1.00 96.12 93 GLU A O 1
ATOM 760 N N . LYS A 1 94 ? -9.937 5.554 3.393 1.00 96.38 94 LYS A N 1
ATOM 761 C CA . LYS A 1 94 ? -9.299 4.259 3.669 1.00 96.38 94 LYS A CA 1
ATOM 762 C C . LYS A 1 94 ? -8.030 4.070 2.852 1.00 96.38 94 LYS A C 1
ATOM 764 O O . LYS A 1 94 ? -6.985 3.754 3.405 1.00 96.38 94 LYS A O 1
ATOM 769 N N . ILE A 1 95 ? -8.101 4.313 1.544 1.00 94.88 95 ILE A N 1
ATOM 770 C CA . ILE A 1 95 ? -6.948 4.204 0.644 1.00 94.88 95 ILE A CA 1
ATOM 771 C C . ILE A 1 95 ? -5.824 5.149 1.078 1.00 94.88 95 ILE A C 1
ATOM 773 O O . ILE A 1 95 ? -4.657 4.751 1.103 1.00 94.88 95 ILE A O 1
ATOM 777 N N . GLN A 1 96 ? -6.161 6.387 1.445 1.00 94.19 96 GLN A N 1
ATOM 778 C CA . GLN A 1 96 ? -5.183 7.343 1.951 1.00 94.19 96 GLN A CA 1
ATOM 779 C C . GLN A 1 96 ? -4.543 6.859 3.260 1.00 94.19 96 GLN A C 1
ATOM 781 O O . GLN A 1 96 ? -3.321 6.966 3.407 1.00 94.19 96 GLN A O 1
ATOM 786 N N . ASN A 1 97 ? -5.328 6.286 4.174 1.00 96.69 97 ASN A N 1
ATOM 787 C CA . ASN A 1 97 ? -4.830 5.710 5.423 1.00 96.69 97 ASN A CA 1
ATOM 788 C C . ASN A 1 97 ? -3.905 4.519 5.161 1.00 96.69 97 ASN A C 1
ATOM 790 O O . ASN A 1 97 ? -2.791 4.498 5.678 1.00 96.69 97 ASN A O 1
ATOM 794 N N . TYR A 1 98 ? -4.302 3.575 4.301 1.00 96.31 98 TYR A N 1
ATOM 795 C CA . TYR A 1 98 ? -3.473 2.423 3.932 1.00 96.31 98 TYR A CA 1
ATOM 796 C C . TYR A 1 98 ? -2.137 2.871 3.356 1.00 96.31 98 TYR A C 1
ATOM 798 O O . TYR A 1 98 ? -1.083 2.377 3.752 1.00 96.31 98 TYR A O 1
ATOM 806 N N . PHE A 1 99 ? -2.167 3.848 2.448 1.00 92.56 99 PHE A N 1
ATOM 807 C CA . PHE A 1 99 ? -0.951 4.377 1.855 1.00 92.56 99 PHE A CA 1
ATOM 808 C C . PHE A 1 99 ? -0.079 5.080 2.897 1.00 92.56 99 PHE A C 1
ATOM 810 O O . PHE A 1 99 ? 1.125 4.867 2.915 1.00 92.56 99 PHE A O 1
ATOM 817 N N . SER A 1 100 ? -0.661 5.881 3.791 1.00 94.12 100 SER A N 1
ATOM 818 C CA . SER A 1 100 ? 0.091 6.580 4.843 1.00 94.12 100 SER A CA 1
ATOM 819 C C . SER A 1 100 ? 0.765 5.588 5.793 1.00 94.12 100 SER A C 1
ATOM 821 O O . SER A 1 100 ? 1.984 5.637 5.957 1.00 94.12 100 SER A O 1
ATOM 823 N N . ARG A 1 101 ? 0.012 4.597 6.288 1.00 96.94 101 ARG A N 1
ATOM 824 C CA . ARG A 1 101 ? 0.532 3.523 7.145 1.00 96.94 101 ARG A CA 1
ATOM 825 C C . ARG A 1 101 ? 1.602 2.685 6.454 1.00 96.94 101 ARG A C 1
ATOM 827 O O . ARG A 1 101 ? 2.579 2.313 7.090 1.00 96.94 101 ARG A O 1
ATOM 834 N N . ALA A 1 102 ? 1.482 2.424 5.151 1.00 96.38 102 ALA A N 1
ATOM 835 C CA . ALA A 1 102 ? 2.515 1.695 4.414 1.00 96.38 102 ALA A CA 1
ATOM 836 C C . ALA A 1 102 ? 3.870 2.421 4.433 1.00 96.38 102 ALA A C 1
ATOM 838 O O . ALA A 1 102 ? 4.902 1.759 4.460 1.00 96.38 102 ALA A O 1
ATOM 839 N N . PHE A 1 103 ? 3.882 3.759 4.435 1.00 94.62 103 PHE A N 1
ATOM 840 C CA . PHE A 1 103 ? 5.117 4.540 4.573 1.00 94.62 103 PHE A CA 1
ATOM 841 C C . PHE A 1 103 ? 5.591 4.624 6.025 1.00 94.62 103 PHE A C 1
ATOM 843 O O . PHE A 1 103 ? 6.790 4.546 6.270 1.00 94.62 103 PHE A O 1
ATOM 850 N N . GLU A 1 104 ? 4.671 4.776 6.978 1.00 96.00 104 GLU A N 1
ATOM 851 C CA . GLU A 1 104 ? 4.994 4.831 8.412 1.00 96.00 104 GLU A CA 1
ATOM 852 C C . GLU A 1 104 ? 5.575 3.510 8.929 1.00 96.00 104 GLU A C 1
ATOM 854 O O . GLU A 1 104 ? 6.478 3.516 9.759 1.00 96.00 104 GLU A O 1
ATOM 859 N N . GLN A 1 105 ? 5.089 2.382 8.408 1.00 96.56 105 GLN A N 1
ATOM 860 C CA . GLN A 1 105 ? 5.542 1.034 8.757 1.00 96.56 105 GLN A CA 1
ATOM 861 C C . GLN A 1 105 ? 6.660 0.516 7.836 1.00 96.56 105 GLN A C 1
ATOM 863 O O . GLN A 1 105 ? 7.000 -0.661 7.895 1.00 96.56 105 GLN A O 1
ATOM 868 N N . GLU A 1 106 ? 7.195 1.359 6.948 1.00 95.56 106 GLU A N 1
ATOM 869 C CA . GLU A 1 106 ? 8.244 1.014 5.976 1.00 95.56 106 GLU A CA 1
ATOM 870 C C . GLU A 1 106 ? 7.891 -0.135 4.997 1.00 95.56 106 GLU A C 1
ATOM 872 O O . GLU A 1 106 ? 8.760 -0.698 4.329 1.00 95.56 106 GLU A O 1
ATOM 877 N N . LYS A 1 107 ? 6.599 -0.431 4.816 1.00 97.19 107 LYS A N 1
ATOM 878 C CA . LYS A 1 107 ? 6.059 -1.500 3.952 1.00 97.19 107 LYS A CA 1
ATOM 879 C C . LYS A 1 107 ? 5.926 -1.113 2.473 1.00 97.19 107 LYS A C 1
ATOM 881 O O . LYS A 1 107 ? 5.397 -1.885 1.672 1.00 97.19 107 LYS A O 1
ATOM 886 N N . GLN A 1 108 ? 6.416 0.057 2.049 1.00 95.38 108 GLN A N 1
ATOM 887 C CA . GLN A 1 108 ? 6.324 0.495 0.644 1.00 95.38 108 GLN A CA 1
ATOM 888 C C . GLN A 1 108 ? 6.985 -0.468 -0.362 1.00 95.38 108 GLN A C 1
ATOM 890 O O . GLN A 1 108 ? 6.507 -0.599 -1.491 1.00 95.38 108 GLN A O 1
ATOM 895 N N . ALA A 1 109 ? 8.065 -1.156 0.031 1.00 95.38 109 ALA A N 1
ATOM 896 C CA . ALA A 1 109 ? 8.745 -2.123 -0.831 1.00 95.38 109 ALA A C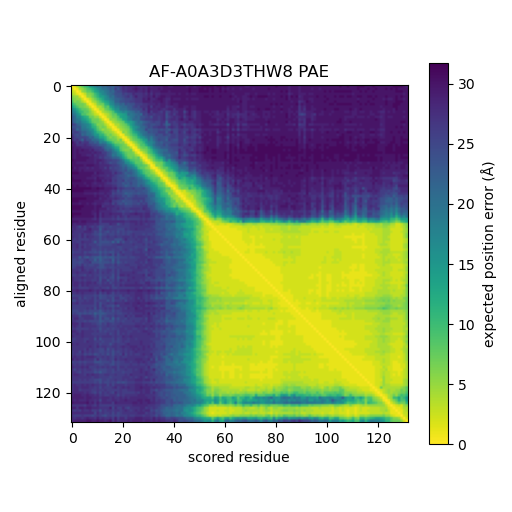A 1
ATOM 897 C C . ALA A 1 109 ? 7.890 -3.375 -1.063 1.00 95.38 109 ALA A C 1
ATOM 899 O O . ALA A 1 109 ? 7.774 -3.838 -2.197 1.00 95.38 109 ALA A O 1
ATOM 900 N N . GLU A 1 110 ? 7.256 -3.876 -0.006 1.00 96.69 110 GLU A N 1
ATOM 901 C CA . GLU A 1 110 ? 6.357 -5.031 -0.051 1.00 96.69 110 GLU A CA 1
ATOM 902 C C . GLU A 1 110 ? 5.072 -4.696 -0.813 1.00 96.69 110 GLU A C 1
ATOM 904 O O . GLU A 1 110 ? 4.630 -5.470 -1.661 1.00 96.69 110 GLU A O 1
ATOM 909 N N . MET A 1 111 ? 4.520 -3.497 -0.595 1.00 95.88 111 MET A N 1
ATOM 910 C CA . MET A 1 111 ? 3.381 -2.988 -1.361 1.00 95.88 111 MET A CA 1
ATOM 911 C C . MET A 1 111 ? 3.676 -2.961 -2.860 1.00 95.88 111 MET A C 1
ATOM 913 O O . MET A 1 111 ? 2.853 -3.415 -3.654 1.00 95.88 111 MET A O 1
ATOM 917 N N . TRP A 1 112 ? 4.857 -2.484 -3.257 1.00 95.12 112 TRP A N 1
ATOM 918 C CA . TRP A 1 112 ? 5.279 -2.500 -4.657 1.00 95.12 112 TRP A CA 1
ATOM 919 C C . TRP A 1 112 ? 5.296 -3.918 -5.242 1.00 95.12 112 TRP A C 1
ATOM 921 O O . TRP A 1 112 ? 4.780 -4.143 -6.339 1.00 95.12 112 TRP A O 1
ATOM 931 N N . ASP A 1 113 ? 5.865 -4.882 -4.518 1.00 94.50 113 ASP A N 1
ATOM 932 C CA . ASP A 1 113 ? 5.958 -6.268 -4.980 1.00 94.50 113 ASP A CA 1
ATOM 933 C C . ASP A 1 113 ? 4.582 -6.934 -5.100 1.00 94.50 113 ASP A C 1
ATOM 935 O O . ASP A 1 113 ? 4.323 -7.649 -6.072 1.00 94.50 113 ASP A O 1
ATOM 939 N N . LEU A 1 114 ? 3.678 -6.678 -4.149 1.00 95.62 114 LEU A N 1
ATOM 940 C CA . LEU A 1 114 ? 2.310 -7.192 -4.200 1.00 95.62 114 LEU A CA 1
ATOM 941 C C . LEU A 1 114 ? 1.540 -6.620 -5.394 1.00 95.62 114 LEU A C 1
ATOM 943 O O . LEU A 1 114 ? 0.891 -7.377 -6.116 1.00 95.62 114 LEU A O 1
ATOM 947 N N . ILE A 1 115 ? 1.673 -5.317 -5.665 1.00 94.25 115 ILE A N 1
ATOM 948 C CA . ILE A 1 115 ? 1.077 -4.695 -6.855 1.00 94.25 115 ILE A CA 1
ATOM 949 C C . ILE A 1 115 ? 1.641 -5.337 -8.129 1.00 94.25 115 ILE A C 1
ATOM 951 O O . ILE A 1 115 ? 0.872 -5.691 -9.022 1.00 94.25 115 ILE A O 1
ATOM 955 N N . LYS A 1 116 ? 2.963 -5.557 -8.205 1.00 92.94 116 LYS A N 1
ATOM 956 C CA . LYS A 1 116 ? 3.607 -6.229 -9.349 1.00 92.94 116 LYS A CA 1
ATOM 957 C C . LYS A 1 116 ? 3.078 -7.647 -9.557 1.00 92.94 116 LYS A C 1
ATOM 959 O O . LYS A 1 116 ? 2.880 -8.058 -10.696 1.00 92.94 116 LYS A O 1
ATOM 964 N N . LYS A 1 117 ? 2.828 -8.385 -8.474 1.00 92.62 117 LYS A N 1
ATOM 965 C CA . LYS A 1 117 ? 2.267 -9.741 -8.525 1.00 92.62 117 LYS A CA 1
ATOM 966 C C . LYS A 1 117 ? 0.828 -9.754 -9.047 1.00 92.62 117 LYS A C 1
ATOM 968 O O . LYS A 1 117 ? 0.471 -10.660 -9.791 1.00 92.62 117 LYS A O 1
ATOM 973 N N . MET A 1 118 ? 0.017 -8.772 -8.657 1.00 90.81 118 MET A N 1
ATOM 974 C CA . MET A 1 118 ? -1.382 -8.671 -9.087 1.00 90.81 118 MET A CA 1
ATOM 975 C C . MET A 1 118 ? -1.531 -8.120 -10.505 1.00 90.81 118 MET A C 1
ATOM 977 O O . MET A 1 118 ? -2.486 -8.473 -11.194 1.00 90.81 118 MET A O 1
ATOM 981 N N . LYS A 1 119 ? -0.607 -7.252 -10.934 1.00 87.81 119 LYS A N 1
ATOM 982 C CA . LYS A 1 119 ? -0.692 -6.543 -12.211 1.00 87.81 119 LYS A CA 1
ATOM 983 C C . LYS A 1 119 ? 0.678 -6.391 -12.888 1.00 87.81 119 LYS A C 1
ATOM 985 O O . LYS A 1 119 ? 1.248 -5.291 -12.902 1.00 87.81 119 LYS A O 1
ATOM 990 N N . PRO A 1 120 ? 1.241 -7.485 -13.431 1.00 82.69 120 PRO A N 1
ATOM 991 C CA . PRO A 1 120 ? 2.587 -7.488 -14.000 1.00 82.69 120 PRO A CA 1
ATOM 992 C C . PRO A 1 120 ? 2.738 -6.539 -15.197 1.00 82.69 120 PRO A C 1
ATOM 994 O O . PRO A 1 120 ? 3.842 -6.079 -15.465 1.00 82.69 120 PRO A O 1
ATOM 997 N N . GLU A 1 121 ? 1.650 -6.193 -15.889 1.00 83.12 121 GLU A N 1
ATOM 998 C CA . GLU A 1 121 ? 1.670 -5.316 -17.060 1.00 83.12 121 GLU A CA 1
ATOM 999 C C . GLU A 1 121 ? 1.885 -3.824 -16.744 1.00 83.12 121 GLU A C 1
ATOM 1001 O O . GLU A 1 121 ? 2.218 -3.055 -17.644 1.00 83.12 121 GLU A O 1
ATOM 1006 N N . ILE A 1 122 ? 1.699 -3.390 -15.490 1.00 71.81 122 ILE A N 1
ATOM 1007 C CA . ILE A 1 122 ? 1.796 -1.968 -15.101 1.00 71.81 122 ILE A CA 1
ATOM 1008 C C . ILE A 1 122 ? 3.142 -1.608 -14.465 1.00 71.81 122 ILE A C 1
ATOM 1010 O O . ILE A 1 122 ? 3.548 -0.440 -14.471 1.00 71.81 122 ILE A O 1
ATOM 1014 N N . VAL A 1 123 ? 3.851 -2.582 -13.899 1.00 64.50 123 VAL A N 1
ATOM 1015 C CA . VAL A 1 123 ? 4.994 -2.306 -13.026 1.00 64.50 123 VAL A CA 1
ATOM 1016 C C . VAL A 1 123 ? 6.307 -2.488 -13.784 1.00 64.50 123 VAL A C 1
ATOM 1018 O O . VAL A 1 123 ? 6.578 -3.543 -14.342 1.00 64.50 123 VAL A O 1
ATOM 1021 N N . THR A 1 124 ? 7.158 -1.458 -13.772 1.00 68.38 124 THR A N 1
ATOM 1022 C CA . THR A 1 124 ? 8.534 -1.561 -14.292 1.00 68.38 124 THR A CA 1
ATOM 1023 C C . THR A 1 124 ? 9.341 -2.586 -13.508 1.00 68.38 124 THR A C 1
ATOM 1025 O O . THR A 1 124 ? 9.102 -2.777 -12.316 1.00 68.38 124 THR A O 1
ATOM 1028 N N . ASP A 1 125 ? 10.356 -3.174 -14.138 1.00 70.12 125 ASP A N 1
ATOM 1029 C CA . ASP A 1 125 ? 11.058 -4.317 -13.556 1.00 70.12 125 ASP A CA 1
ATOM 1030 C C . ASP A 1 125 ? 11.706 -4.055 -12.192 1.00 70.12 125 ASP A C 1
ATOM 1032 O O . ASP A 1 125 ? 11.690 -4.953 -11.346 1.00 70.12 125 ASP A O 1
ATOM 1036 N N . ILE A 1 126 ? 12.182 -2.830 -11.948 1.00 86.62 126 ILE A N 1
ATOM 1037 C CA . ILE A 1 126 ? 12.961 -2.465 -10.758 1.00 86.62 126 ILE A CA 1
ATOM 1038 C C . ILE A 1 126 ? 12.062 -1.850 -9.672 1.00 86.62 126 ILE A C 1
ATOM 1040 O O . ILE A 1 126 ? 11.307 -0.910 -9.936 1.00 86.62 126 ILE A O 1
ATOM 1044 N N . ASN A 1 127 ? 12.162 -2.378 -8.445 1.00 90.06 127 ASN A N 1
ATOM 1045 C CA . ASN A 1 127 ? 11.505 -1.853 -7.244 1.00 90.06 127 ASN A CA 1
ATOM 1046 C C . ASN A 1 127 ? 12.411 -0.793 -6.577 1.00 90.06 127 ASN A C 1
ATOM 1048 O O . ASN A 1 127 ? 13.431 -1.160 -5.992 1.00 90.06 127 ASN A O 1
ATOM 1052 N N . PRO A 1 128 ? 12.044 0.503 -6.606 1.00 89.75 128 PRO A N 1
ATOM 1053 C CA . PRO A 1 128 ? 12.894 1.592 -6.117 1.00 89.75 128 PRO A CA 1
ATOM 1054 C C . PRO A 1 128 ? 13.032 1.641 -4.587 1.00 89.75 128 PRO A C 1
ATOM 1056 O O . PRO A 1 128 ? 13.753 2.486 -4.063 1.00 89.75 128 PRO A O 1
ATOM 1059 N N . TYR A 1 129 ? 12.317 0.784 -3.855 1.00 91.25 129 TYR A N 1
ATOM 1060 C CA . TYR A 1 129 ? 12.320 0.756 -2.394 1.00 91.25 129 TYR A CA 1
ATOM 1061 C C . TYR A 1 129 ? 13.193 -0.350 -1.797 1.00 91.25 129 TYR A C 1
ATOM 1063 O O . TYR A 1 129 ? 13.312 -0.410 -0.578 1.00 91.25 129 TYR A O 1
ATOM 1071 N N . LYS A 1 130 ? 13.799 -1.206 -2.630 1.00 88.56 130 LYS A N 1
ATOM 1072 C CA . LYS A 1 130 ? 14.712 -2.275 -2.188 1.00 88.56 130 LYS A CA 1
ATOM 1073 C C . LYS A 1 130 ? 16.195 -1.900 -2.241 1.00 88.56 130 LYS A C 1
ATOM 1075 O O . LYS A 1 130 ? 17.008 -2.617 -1.678 1.00 88.56 130 LYS A O 1
ATOM 1080 N N . GLU A 1 131 ? 16.549 -0.811 -2.918 1.00 66.81 131 GLU A N 1
ATOM 1081 C CA . GLU A 1 131 ? 17.945 -0.406 -3.157 1.00 66.81 131 GLU A CA 1
ATOM 1082 C C . GLU A 1 131 ? 18.472 0.609 -2.121 1.00 66.81 131 GLU A C 1
ATOM 1084 O O . GLU A 1 131 ? 19.234 1.508 -2.471 1.00 66.81 131 GLU A O 1
ATOM 1089 N N . LYS A 1 132 ? 18.045 0.514 -0.858 1.00 55.19 132 LYS A N 1
ATOM 1090 C CA . LYS A 1 132 ? 18.492 1.415 0.217 1.00 55.19 132 LYS A CA 1
ATOM 1091 C C . LYS A 1 132 ? 19.406 0.726 1.214 1.00 55.19 132 LYS A C 1
ATOM 1093 O O . LYS A 1 132 ? 19.133 -0.449 1.532 1.00 55.19 132 LYS A O 1
#

Secondary structure (DSSP, 8-state):
-PPPP------------------------------GGGTHHHHHHHHHT-TTS--HHHHHHHHHHTS-HHHHHHHHHHTT---GGGTT--HHHHHHHHHHHHHHTTTHHHHHHHHHHH-TTTS-S--TTS--

Foldseek 3Di:
DDDDDPPPDPPPPPPPPDDPPPDDDDDDDDDDDPPPVVVVVVVVVVVVPPVPPDDLLVLLLVLLVPDDLVLNVVLLVVVVQDDPVCPPPDSVVSSVSSSVVCVVVLVSQVSLVSSCVVCVPRHDPDRPSPPD

pLDDT: mean 74.32, std 22.25, range [37.91, 97.56]

Solvent-accessible surface area (backbone atoms only — not comparable to full-atom values): 8807 Å² total; per-residue (Å²): 137,88,81,84,82,83,78,84,72,80,81,75,79,77,80,76,79,78,78,80,78,82,80,78,90,75,94,71,96,70,94,79,76,92,75,67,75,67,57,71,58,49,59,60,51,50,64,75,54,63,82,74,73,81,53,65,68,64,49,52,51,52,58,51,70,71,44,59,67,71,57,48,51,49,51,30,56,78,65,71,45,75,54,83,83,51,65,90,54,53,71,70,55,42,52,52,47,31,54,50,45,27,59,76,68,66,39,54,42,58,52,51,52,52,50,34,72,78,38,61,91,78,49,70,94,74,66,86,63,72,83,118

Sequence (132 aa):
KFIPHEENGFDYKSHRIEIQSNKSSHVATMDTPEDNSLQNNVEEIIEMIDTKKFNPKRKLAYMYLSLPYHMQVEIATNLDLIEDTDKGLSDSEKIQNYFSRAFEQEKQAEMWDLIKKMKPEIVTDINPYKEK

Mean predicted aligned error: 16.95 Å

Radius of gyration: 26.75 Å; Cα contacts (8 Å, |Δi|>4): 47; chains: 1; bounding box: 72×56×61 Å